Protein AF-A0A534KJU2-F1 (afdb_mo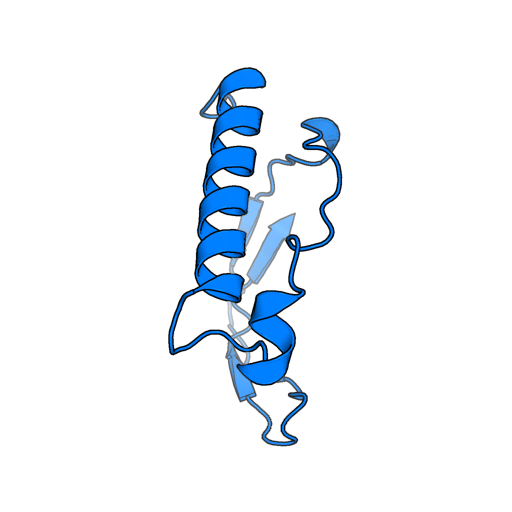nomer_lite)

Foldseek 3Di:
DDPPDDPVRQQVVVVVVQVVVLCCLQPNPPRPDPVVCSVVRPGDDDDRDDCVPVDDWDWDFDPDWDWDWDQDPVRDTDTDTPGGDTD

Radius of gyration: 18.14 Å; chains: 1; bounding box: 39×32×42 Å

pLDDT: mean 90.69, std 10.65, range [37.12, 97.75]

Sequence (87 aa):
MSPKGSTDEYVKEIEAMRREKDYFFKEDAESPIPHRLRHDFKGLAYFPPDPAYRVHAKLIKDPNPQRVVLATSKGVPREMIRYGVFE

Secondary structure (DSSP, 8-state):
---SS-HHHHHHHHHHHHHHHHHHHHH-TT-SS-HHHHTT------PPP-GGG-----EEE-SS--EEEEP-TTS--EEEE--EEE-

Structure (mmCIF, N/CA/C/O backbone):
data_AF-A0A534KJU2-F1
#
_entry.id   AF-A0A534KJU2-F1
#
loop_
_atom_site.group_PDB
_atom_site.id
_atom_site.type_symbol
_atom_site.label_atom_id
_atom_site.label_alt_id
_atom_site.label_comp_id
_atom_site.label_asym_id
_atom_site.label_entity_id
_atom_site.label_seq_id
_atom_site.pdbx_PDB_ins_code
_atom_site.Cartn_x
_atom_site.Cartn_y
_atom_site.Cartn_z
_atom_site.occupancy
_atom_site.B_iso_or_equiv
_atom_site.auth_seq_id
_atom_site.auth_comp_id
_atom_site.auth_asym_id
_atom_site.auth_atom_id
_atom_site.pdbx_PDB_model_num
ATOM 1 N N . MET A 1 1 ? -17.914 13.990 6.932 1.00 39.56 1 MET A N 1
ATOM 2 C CA . MET A 1 1 ? -16.501 14.361 6.705 1.00 39.56 1 MET A CA 1
ATOM 3 C C . MET A 1 1 ? -16.166 13.942 5.288 1.00 39.56 1 MET A C 1
ATOM 5 O O . MET A 1 1 ? -15.969 12.759 5.056 1.00 39.56 1 MET A O 1
ATOM 9 N N . SER A 1 2 ? -16.247 14.875 4.341 1.00 37.12 2 SER A N 1
ATOM 10 C CA . SER A 1 2 ? -15.976 14.624 2.920 1.00 37.12 2 SER A CA 1
ATOM 11 C C . SER A 1 2 ? -14.537 14.131 2.719 1.00 37.12 2 SER A C 1
ATOM 13 O O . SER A 1 2 ? -13.669 14.512 3.515 1.00 37.12 2 SER A O 1
ATOM 15 N N . PRO A 1 3 ? -14.260 13.300 1.698 1.00 52.81 3 PRO A N 1
ATOM 16 C CA . PRO A 1 3 ? -12.903 12.862 1.404 1.00 52.81 3 PRO A CA 1
ATOM 17 C C . PRO A 1 3 ? -12.032 14.104 1.208 1.00 52.81 3 PRO A C 1
ATOM 19 O O . PRO A 1 3 ? -12.367 14.995 0.429 1.00 52.81 3 PRO A O 1
ATOM 22 N N . LYS A 1 4 ? -10.933 14.211 1.962 1.00 61.78 4 LYS A N 1
ATOM 23 C CA . LYS A 1 4 ? -9.899 15.190 1.626 1.00 61.78 4 LYS A CA 1
ATOM 24 C C . LYS A 1 4 ? -9.310 14.738 0.286 1.00 61.78 4 LYS A C 1
ATOM 26 O O . LYS A 1 4 ? -8.705 13.668 0.216 1.00 61.78 4 LYS A O 1
ATOM 31 N N . GLY A 1 5 ? -9.580 15.510 -0.759 1.00 64.62 5 GLY A N 1
ATOM 32 C CA . GLY A 1 5 ? -9.128 15.280 -2.126 1.00 64.62 5 GLY A CA 1
ATOM 33 C C . GLY A 1 5 ? -10.219 14.733 -3.050 1.00 64.62 5 GLY A C 1
ATOM 34 O O . GLY A 1 5 ? -10.828 13.700 -2.755 1.00 64.62 5 GLY A O 1
ATOM 35 N N . SER A 1 6 ? -10.437 15.418 -4.172 1.00 84.00 6 SER A N 1
ATOM 36 C CA . SER A 1 6 ? -11.165 14.917 -5.344 1.00 84.00 6 SER A CA 1
ATOM 37 C C . SER A 1 6 ? -10.574 13.592 -5.850 1.00 84.00 6 SER A C 1
ATOM 39 O O . SER A 1 6 ? -9.437 13.236 -5.532 1.00 84.00 6 SER A O 1
ATOM 41 N N . THR A 1 7 ? -11.336 12.848 -6.655 1.00 86.69 7 THR A N 1
ATOM 42 C CA . THR A 1 7 ? -10.855 11.619 -7.308 1.00 86.69 7 THR A CA 1
ATOM 43 C C . THR A 1 7 ? -9.539 11.846 -8.055 1.00 86.69 7 THR A C 1
ATOM 45 O O . THR A 1 7 ? -8.613 11.051 -7.917 1.00 86.69 7 THR A O 1
ATOM 48 N N . ASP A 1 8 ? -9.421 12.960 -8.774 1.00 89.25 8 ASP A N 1
ATOM 49 C CA . ASP A 1 8 ? -8.225 13.287 -9.552 1.00 89.25 8 ASP A CA 1
ATOM 50 C C . ASP A 1 8 ? -7.009 13.568 -8.664 1.00 89.25 8 ASP A C 1
ATOM 52 O O . ASP A 1 8 ? -5.891 13.173 -8.994 1.00 89.25 8 ASP A O 1
ATOM 56 N N . GLU A 1 9 ? -7.205 14.226 -7.520 1.00 90.75 9 GLU A N 1
ATOM 57 C CA . GLU A 1 9 ? -6.139 14.423 -6.532 1.00 90.75 9 GLU A CA 1
ATOM 58 C C . GLU A 1 9 ? -5.691 13.088 -5.934 1.00 90.75 9 GLU A C 1
ATOM 60 O O . GLU A 1 9 ? -4.493 12.826 -5.873 1.00 90.75 9 GLU A O 1
ATOM 65 N N . TYR A 1 10 ? -6.631 12.200 -5.596 1.00 90.00 10 TYR A N 1
ATOM 66 C CA . TYR A 1 10 ? -6.313 10.852 -5.116 1.00 90.00 10 TYR A CA 1
ATOM 67 C C . TYR A 1 10 ? -5.478 10.057 -6.127 1.00 90.00 10 TYR A C 1
ATOM 69 O O . TYR A 1 10 ? -4.466 9.456 -5.762 1.00 90.00 10 TYR A O 1
ATOM 77 N N . VAL A 1 11 ? -5.871 10.071 -7.404 1.00 93.81 11 VAL A N 1
ATOM 78 C CA . VAL A 1 11 ? -5.122 9.396 -8.472 1.00 93.81 11 VAL A CA 1
ATOM 79 C C . VAL A 1 11 ? -3.705 9.967 -8.567 1.00 93.81 11 VAL A C 1
ATOM 81 O O . VAL A 1 11 ? -2.740 9.203 -8.543 1.00 93.81 11 VAL A O 1
ATOM 84 N N . LYS A 1 12 ? -3.559 11.299 -8.583 1.00 94.69 12 LYS A N 1
ATOM 85 C CA . LYS A 1 12 ? -2.250 11.971 -8.646 1.00 94.69 12 LYS A CA 1
ATOM 86 C C . LYS A 1 12 ? -1.350 11.632 -7.458 1.00 94.69 12 LYS A C 1
ATOM 88 O O . LYS A 1 12 ? -0.162 11.381 -7.658 1.00 94.69 12 LYS A O 1
ATOM 93 N N . GLU A 1 13 ? -1.895 11.610 -6.243 1.00 94.19 13 GLU A N 1
ATOM 94 C CA . GLU A 1 13 ? -1.164 11.237 -5.025 1.00 94.19 13 GLU A CA 1
ATOM 95 C C . GLU A 1 13 ? -0.650 9.795 -5.101 1.00 94.19 13 GLU A C 1
ATOM 97 O O . GLU A 1 13 ? 0.527 9.532 -4.839 1.00 94.19 13 GLU A O 1
ATOM 102 N N . ILE A 1 14 ? -1.509 8.859 -5.517 1.00 96.06 14 ILE A N 1
ATOM 103 C CA . ILE A 1 14 ? -1.139 7.451 -5.676 1.00 96.06 14 ILE A CA 1
ATOM 104 C C . ILE A 1 14 ? -0.051 7.291 -6.737 1.00 96.06 14 ILE A C 1
ATOM 106 O O . ILE A 1 14 ? 0.930 6.587 -6.502 1.00 96.06 14 ILE A O 1
ATOM 110 N N . GLU A 1 15 ? -0.182 7.941 -7.889 1.00 95.94 15 GLU A N 1
ATOM 111 C CA . GLU A 1 15 ? 0.831 7.878 -8.943 1.00 95.94 15 GLU A CA 1
ATOM 112 C C . GLU A 1 15 ? 2.171 8.485 -8.515 1.00 95.94 15 GLU A C 1
ATOM 114 O O . GLU A 1 15 ? 3.221 7.930 -8.838 1.00 95.94 15 GLU A O 1
ATOM 119 N N . ALA A 1 16 ? 2.158 9.596 -7.773 1.00 96.94 16 ALA A N 1
ATOM 120 C CA . ALA A 1 16 ? 3.374 10.204 -7.238 1.00 96.94 16 ALA A CA 1
ATOM 121 C C . ALA A 1 16 ? 4.092 9.262 -6.263 1.00 96.94 16 ALA A C 1
ATOM 123 O O . ALA A 1 16 ? 5.279 8.992 -6.445 1.00 96.94 16 ALA A O 1
ATOM 124 N N . MET A 1 17 ? 3.358 8.686 -5.308 1.00 97.25 17 MET A N 1
ATOM 125 C CA . MET A 1 17 ? 3.899 7.713 -4.354 1.00 97.25 17 MET A CA 1
ATOM 126 C C . MET A 1 17 ? 4.454 6.464 -5.053 1.00 97.25 17 MET A C 1
ATOM 128 O O . MET A 1 17 ? 5.505 5.955 -4.669 1.00 97.25 17 MET A O 1
ATOM 132 N N . ARG A 1 18 ? 3.798 5.981 -6.118 1.00 97.75 18 ARG A N 1
ATOM 133 C CA . ARG A 1 18 ? 4.288 4.841 -6.914 1.00 97.75 18 ARG A CA 1
ATOM 134 C C . ARG A 1 18 ? 5.587 5.160 -7.645 1.00 97.75 18 ARG A C 1
ATOM 136 O O . ARG A 1 18 ? 6.494 4.336 -7.619 1.00 97.75 18 ARG A O 1
ATOM 143 N N . ARG A 1 19 ? 5.708 6.352 -8.244 1.00 97.12 19 ARG A N 1
ATOM 144 C CA . ARG A 1 19 ? 6.954 6.796 -8.895 1.00 97.12 19 ARG A CA 1
ATOM 145 C C . ARG A 1 19 ? 8.109 6.891 -7.903 1.00 97.12 19 ARG A C 1
ATOM 147 O O . ARG A 1 19 ? 9.199 6.416 -8.204 1.00 97.12 19 ARG A O 1
ATOM 154 N N . GLU A 1 20 ? 7.868 7.466 -6.727 1.00 97.38 20 GLU A N 1
ATOM 155 C CA . GLU A 1 20 ? 8.875 7.554 -5.664 1.00 97.38 20 GLU A CA 1
ATOM 156 C C . GLU A 1 20 ? 9.290 6.163 -5.173 1.00 97.38 20 GLU A C 1
ATOM 158 O O . GLU A 1 20 ? 10.477 5.872 -5.038 1.00 97.38 20 GLU A O 1
ATOM 163 N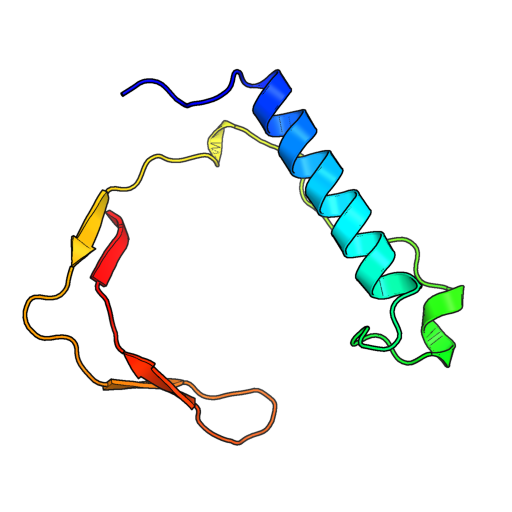 N . LYS A 1 21 ? 8.323 5.262 -4.985 1.00 97.62 21 LYS A N 1
ATOM 164 C CA . LYS A 1 21 ? 8.596 3.883 -4.582 1.00 97.62 21 LYS A CA 1
ATOM 165 C C . LYS A 1 21 ? 9.380 3.115 -5.643 1.00 97.62 21 LYS A C 1
ATOM 167 O O . LYS A 1 21 ? 10.338 2.431 -5.302 1.00 97.62 21 LYS A O 1
ATOM 172 N N . ASP A 1 22 ? 9.020 3.231 -6.916 1.00 97.69 22 ASP A N 1
ATOM 173 C CA . ASP A 1 22 ? 9.769 2.588 -7.998 1.00 97.69 22 ASP A CA 1
ATOM 174 C C . ASP A 1 22 ? 11.192 3.149 -8.099 1.00 97.69 22 ASP A C 1
ATOM 176 O O . ASP A 1 22 ? 12.136 2.380 -8.282 1.00 97.69 22 ASP A O 1
ATOM 180 N N . TYR A 1 23 ? 11.368 4.460 -7.908 1.00 96.19 23 TYR A N 1
ATOM 181 C CA . TYR A 1 23 ? 12.690 5.079 -7.827 1.00 96.19 23 TYR A CA 1
ATOM 182 C C . TYR A 1 23 ? 13.506 4.513 -6.659 1.00 96.19 23 TYR A C 1
ATOM 184 O O . TYR A 1 23 ? 14.632 4.069 -6.874 1.00 96.19 23 TYR A O 1
ATOM 192 N N . PHE A 1 24 ? 12.924 4.433 -5.455 1.00 97.19 24 PHE A N 1
ATOM 193 C CA . PHE A 1 24 ? 13.578 3.825 -4.293 1.00 97.19 24 PHE A CA 1
ATOM 194 C C . PHE A 1 24 ? 14.024 2.391 -4.597 1.00 97.19 24 PHE A C 1
ATOM 196 O O . PHE A 1 24 ? 15.177 2.042 -4.377 1.00 97.19 24 PHE A O 1
ATOM 203 N N . PHE A 1 25 ? 13.152 1.558 -5.174 1.00 96.50 25 PHE A N 1
ATOM 204 C CA . PHE A 1 25 ? 13.489 0.167 -5.501 1.00 96.50 25 PHE A CA 1
ATOM 205 C C . PHE A 1 25 ? 14.571 0.053 -6.585 1.00 96.50 25 PHE A C 1
ATOM 207 O O . PHE A 1 25 ? 15.329 -0.922 -6.588 1.00 96.50 25 PHE A O 1
ATOM 214 N N . LYS A 1 26 ? 14.663 1.022 -7.495 1.00 95.31 26 LYS A N 1
ATOM 215 C CA . LYS A 1 26 ? 15.615 0.985 -8.604 1.00 95.31 26 LYS A CA 1
ATOM 216 C C . LYS A 1 26 ? 16.990 1.542 -8.241 1.00 95.31 26 LYS A C 1
ATOM 218 O O . LYS A 1 26 ? 17.990 0.902 -8.550 1.00 95.31 26 LYS A O 1
ATOM 223 N N . GLU A 1 27 ? 17.035 2.705 -7.603 1.00 93.81 27 GLU A N 1
ATOM 224 C CA . GLU A 1 27 ? 18.260 3.506 -7.487 1.00 93.81 27 GLU A CA 1
ATOM 225 C C . GLU A 1 27 ? 18.826 3.537 -6.059 1.00 93.81 27 GLU A C 1
ATOM 227 O O . GLU A 1 27 ? 20.035 3.676 -5.882 1.00 93.81 27 GLU A O 1
ATOM 232 N N . ASP A 1 28 ? 17.991 3.374 -5.027 1.00 94.50 28 ASP A N 1
ATOM 233 C CA . ASP A 1 28 ? 18.427 3.584 -3.644 1.00 94.50 28 ASP A CA 1
ATOM 234 C C . ASP A 1 28 ? 19.388 2.486 -3.156 1.00 94.50 28 ASP A C 1
ATOM 236 O O . ASP A 1 28 ? 19.220 1.296 -3.448 1.00 94.50 28 ASP A O 1
ATOM 240 N N . ALA A 1 29 ? 20.407 2.862 -2.382 1.00 92.38 29 ALA A N 1
ATOM 241 C CA . ALA A 1 29 ? 21.354 1.920 -1.791 1.00 92.38 29 ALA A CA 1
ATOM 242 C C . ALA A 1 29 ? 20.649 0.901 -0.879 1.00 92.38 29 ALA A C 1
ATOM 244 O O . ALA A 1 29 ? 20.967 -0.291 -0.940 1.00 92.38 29 ALA A O 1
ATOM 245 N N . GLU A 1 30 ? 19.638 1.343 -0.128 1.00 94.31 30 GLU A N 1
ATOM 246 C CA . GLU A 1 30 ? 18.828 0.524 0.779 1.00 94.31 30 GLU A CA 1
ATOM 247 C C . GLU A 1 30 ? 17.724 -0.269 0.063 1.00 94.31 30 GLU A C 1
ATOM 249 O O . GLU A 1 30 ? 16.947 -0.978 0.712 1.00 94.31 30 GLU A O 1
ATOM 254 N N . SER A 1 31 ? 17.652 -0.202 -1.273 1.00 94.56 31 SER A N 1
ATOM 255 C CA . SER A 1 31 ? 16.683 -0.988 -2.032 1.00 94.56 31 SER A CA 1
ATOM 256 C C . SER A 1 31 ? 16.805 -2.485 -1.712 1.00 94.56 31 SER A C 1
ATOM 258 O O . SER A 1 31 ? 17.906 -3.052 -1.774 1.00 94.56 31 SER A O 1
ATOM 260 N N . PRO A 1 32 ? 15.669 -3.168 -1.467 1.00 93.62 32 PRO A N 1
ATOM 261 C CA . PRO A 1 32 ? 15.653 -4.603 -1.218 1.00 93.62 32 PRO A CA 1
ATOM 262 C C . PRO A 1 32 ? 15.959 -5.431 -2.477 1.00 93.62 32 PRO A C 1
ATOM 264 O O . PRO A 1 32 ? 16.170 -6.639 -2.368 1.00 93.62 32 PRO A O 1
ATOM 267 N N . ILE A 1 33 ? 15.970 -4.824 -3.673 1.00 93.88 33 ILE A N 1
ATOM 268 C CA . ILE A 1 33 ? 16.333 -5.511 -4.916 1.00 93.88 33 ILE A CA 1
ATOM 269 C C . ILE A 1 33 ? 17.862 -5.654 -4.970 1.00 93.88 33 ILE A C 1
ATOM 271 O O . ILE A 1 33 ? 18.569 -4.646 -4.882 1.00 93.88 33 ILE A O 1
ATOM 275 N N . PRO A 1 34 ? 18.412 -6.868 -5.168 1.00 93.31 34 PRO A N 1
ATOM 276 C CA . PRO A 1 34 ? 19.848 -7.053 -5.359 1.00 93.31 34 PRO A CA 1
ATOM 277 C C . PRO A 1 34 ? 20.380 -6.200 -6.515 1.00 93.31 34 PRO A C 1
ATOM 279 O O . PRO A 1 34 ? 19.789 -6.209 -7.591 1.00 93.31 34 PRO A O 1
ATOM 282 N N . HIS A 1 35 ? 21.527 -5.535 -6.337 1.00 91.38 35 HIS A N 1
ATOM 283 C CA . HIS A 1 35 ? 22.083 -4.589 -7.319 1.00 91.38 35 HIS A CA 1
ATOM 284 C C . HIS A 1 35 ? 22.131 -5.148 -8.752 1.00 91.38 35 HIS A C 1
ATOM 286 O O . HIS A 1 35 ? 21.747 -4.473 -9.703 1.00 91.38 35 HIS A O 1
ATOM 292 N N . ARG A 1 36 ? 22.519 -6.422 -8.907 1.00 92.56 36 ARG A N 1
ATOM 293 C CA . ARG A 1 36 ? 22.580 -7.115 -10.209 1.00 92.56 36 ARG A CA 1
ATOM 294 C C . ARG A 1 36 ? 21.242 -7.185 -10.958 1.00 92.56 36 ARG A C 1
ATOM 296 O O . ARG A 1 36 ? 21.250 -7.348 -12.166 1.00 92.56 36 ARG A O 1
ATOM 303 N N . LEU A 1 37 ? 20.116 -7.109 -10.245 1.00 93.94 37 LEU A N 1
ATOM 304 C CA . LEU A 1 37 ? 18.764 -7.172 -10.809 1.00 93.94 37 LEU A CA 1
ATOM 305 C C . LEU A 1 37 ? 18.139 -5.781 -11.000 1.00 93.94 37 LEU A C 1
ATOM 307 O O . LEU A 1 37 ? 17.112 -5.667 -11.663 1.00 93.94 37 LEU A O 1
ATOM 311 N N . ARG A 1 38 ? 18.735 -4.717 -10.439 1.00 92.75 38 ARG A N 1
ATOM 312 C CA . ARG A 1 38 ? 18.171 -3.356 -10.501 1.00 92.75 38 ARG A CA 1
ATOM 313 C C . ARG A 1 38 ? 18.169 -2.778 -11.920 1.00 92.75 38 ARG A C 1
ATOM 315 O O . ARG A 1 38 ? 17.247 -2.050 -12.267 1.00 92.75 38 ARG A O 1
ATOM 322 N N . HIS A 1 39 ? 19.137 -3.152 -12.763 1.00 90.31 39 HIS A N 1
ATOM 323 C CA . HIS A 1 39 ? 19.186 -2.729 -14.173 1.00 90.31 39 HIS A CA 1
ATOM 324 C C . HIS A 1 39 ? 17.945 -3.182 -14.969 1.00 90.31 39 HIS A C 1
ATOM 326 O O . HIS A 1 39 ? 17.412 -2.441 -15.801 1.00 90.31 39 HIS A O 1
ATOM 332 N N . ASP A 1 40 ? 17.451 -4.385 -14.675 1.00 94.38 40 ASP A N 1
ATOM 333 C CA . ASP A 1 40 ? 16.315 -4.977 -15.381 1.00 94.38 40 ASP A CA 1
ATOM 334 C C . ASP A 1 40 ? 14.969 -4.611 -14.740 1.00 94.38 40 ASP A C 1
ATOM 336 O O . ASP A 1 40 ? 13.916 -4.872 -15.321 1.00 94.38 40 ASP A O 1
ATOM 340 N N . PHE A 1 41 ? 14.983 -3.961 -13.573 1.00 96.06 41 PHE A N 1
ATOM 341 C CA . PHE A 1 41 ? 13.781 -3.543 -12.865 1.00 96.06 41 PHE A CA 1
ATOM 342 C C . PHE A 1 41 ?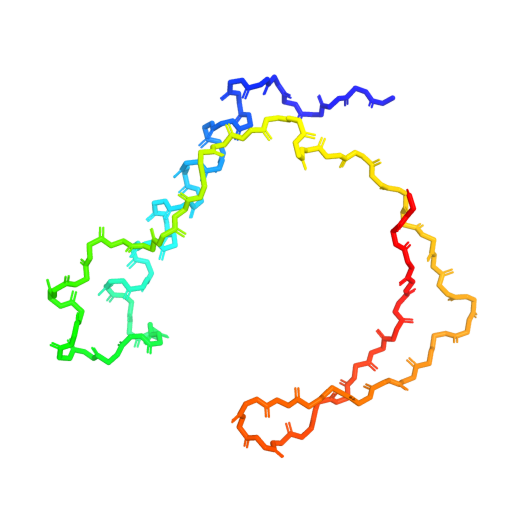 13.029 -2.445 -13.635 1.00 96.06 41 PHE A C 1
ATOM 344 O O . PHE A 1 41 ? 13.576 -1.384 -13.949 1.00 96.06 41 PHE A O 1
ATOM 351 N N . LYS A 1 42 ? 11.752 -2.704 -13.943 1.00 94.69 42 LYS A N 1
ATOM 352 C CA . LYS A 1 42 ? 10.877 -1.799 -14.716 1.00 94.69 42 LYS A CA 1
ATOM 353 C C . LYS A 1 42 ? 9.798 -1.103 -13.878 1.00 94.69 42 LYS A C 1
ATOM 355 O O . LYS A 1 42 ? 9.028 -0.332 -14.439 1.00 94.69 42 LYS A O 1
ATOM 360 N N . GLY A 1 43 ? 9.755 -1.360 -12.572 1.00 94.94 43 GLY A N 1
ATOM 361 C CA . GLY A 1 43 ? 8.701 -0.900 -11.663 1.00 94.94 43 GLY A CA 1
ATOM 362 C C . GLY A 1 43 ? 7.981 -2.065 -10.983 1.00 94.94 43 GLY A C 1
ATOM 363 O O . GLY A 1 43 ? 8.087 -3.219 -11.414 1.00 94.94 43 GLY A O 1
ATOM 364 N N . LEU A 1 44 ? 7.280 -1.781 -9.884 1.00 96.94 44 LEU A N 1
ATOM 365 C CA . LEU A 1 44 ? 6.455 -2.779 -9.199 1.00 96.94 44 LEU A CA 1
ATOM 366 C C . LEU A 1 44 ? 5.141 -3.030 -9.957 1.00 96.94 44 LEU A C 1
ATOM 368 O O . LEU A 1 44 ? 4.662 -2.204 -10.730 1.00 96.94 44 LEU A O 1
ATOM 372 N N . ALA A 1 45 ? 4.523 -4.183 -9.701 1.00 97.06 45 ALA A N 1
ATOM 373 C CA . ALA A 1 45 ? 3.184 -4.470 -10.200 1.00 97.06 45 ALA A CA 1
ATOM 374 C C . ALA A 1 45 ? 2.138 -3.708 -9.369 1.00 97.06 45 ALA A C 1
ATOM 376 O O . ALA A 1 45 ? 2.021 -3.923 -8.160 1.00 97.06 45 ALA A O 1
ATOM 377 N N . TYR A 1 46 ? 1.362 -2.840 -10.020 1.00 96.88 46 TYR A N 1
ATOM 378 C CA . TYR A 1 46 ? 0.310 -2.049 -9.384 1.00 96.88 46 TYR A CA 1
ATOM 379 C C . TYR A 1 46 ? -1.056 -2.324 -10.013 1.00 96.88 46 TYR A C 1
ATOM 381 O O . TYR A 1 46 ? -1.177 -2.444 -11.229 1.00 96.88 46 TYR A O 1
ATOM 389 N N . PHE A 1 47 ? -2.103 -2.328 -9.188 1.00 96.06 47 PHE A N 1
ATOM 390 C CA . PHE A 1 47 ? -3.476 -2.189 -9.675 1.00 96.06 47 PHE A CA 1
ATOM 391 C C . PHE A 1 47 ? -3.739 -0.742 -10.130 1.00 96.06 47 PHE A C 1
ATOM 393 O O . PHE A 1 47 ? -3.149 0.187 -9.559 1.00 96.06 47 PHE A O 1
ATOM 400 N N . PRO A 1 48 ? -4.629 -0.499 -11.108 1.00 94.69 48 PRO A N 1
ATOM 401 C CA . PRO A 1 48 ? -5.093 0.852 -11.416 1.00 94.69 48 PRO A CA 1
ATOM 402 C C . PRO A 1 48 ? -5.634 1.550 -10.156 1.00 94.69 48 PRO A C 1
ATOM 404 O O . PRO A 1 48 ? -6.222 0.878 -9.305 1.00 94.69 48 PRO A O 1
ATOM 407 N N . PRO A 1 49 ? -5.409 2.863 -9.972 1.00 93.56 49 PRO A N 1
ATOM 408 C CA . PRO A 1 49 ? -6.042 3.596 -8.883 1.00 93.56 49 PRO A CA 1
ATOM 409 C C . PRO A 1 49 ? -7.564 3.539 -9.044 1.00 93.56 49 PRO A C 1
ATOM 411 O O . PRO A 1 49 ? -8.098 3.999 -10.050 1.00 93.56 49 PRO A O 1
ATOM 414 N N . ASP A 1 50 ? -8.249 2.974 -8.055 1.00 92.38 50 ASP A N 1
ATOM 415 C CA . ASP A 1 50 ? -9.701 2.838 -8.067 1.00 92.38 50 ASP A CA 1
ATOM 416 C C . ASP A 1 50 ? -10.281 3.432 -6.770 1.00 92.38 50 ASP A C 1
ATOM 418 O O . ASP A 1 50 ? -10.077 2.875 -5.682 1.00 92.38 50 ASP A O 1
ATOM 422 N N . PRO A 1 51 ? -10.991 4.574 -6.859 1.00 89.62 51 PRO A N 1
ATOM 423 C CA . PRO A 1 51 ? -11.623 5.219 -5.712 1.00 89.62 51 PRO A CA 1
ATOM 424 C C . PRO A 1 51 ? -12.630 4.333 -4.976 1.00 89.62 51 PRO A C 1
ATOM 426 O O . PRO A 1 51 ? -12.870 4.578 -3.795 1.00 89.62 51 PRO A O 1
ATOM 429 N N . ALA A 1 52 ? -13.192 3.301 -5.616 1.00 91.56 52 ALA A N 1
ATOM 430 C CA . ALA A 1 52 ? -14.110 2.366 -4.965 1.00 91.56 52 ALA A CA 1
ATOM 431 C C . ALA A 1 52 ? -13.440 1.591 -3.817 1.00 91.56 52 ALA A C 1
ATOM 433 O O . ALA A 1 52 ? -14.107 1.204 -2.860 1.00 91.56 52 ALA A O 1
ATOM 434 N N . TYR A 1 53 ? -12.114 1.426 -3.867 1.00 91.88 53 TYR A N 1
ATOM 435 C CA . TYR A 1 53 ? -11.330 0.803 -2.797 1.00 91.88 53 TYR A CA 1
ATOM 436 C C . TYR A 1 53 ? -10.799 1.815 -1.768 1.00 91.88 53 TYR A C 1
ATOM 438 O O . TYR A 1 53 ? -10.184 1.423 -0.773 1.00 91.88 53 TYR A O 1
ATOM 446 N N . ARG A 1 54 ? -11.051 3.119 -1.954 1.00 91.00 54 ARG A N 1
ATOM 447 C CA . ARG A 1 54 ? -10.729 4.171 -0.977 1.00 91.00 54 ARG A CA 1
ATOM 448 C C . ARG A 1 54 ? -11.863 4.296 0.041 1.00 91.00 54 ARG A C 1
ATOM 450 O O . ARG A 1 54 ? -12.667 5.225 0.000 1.00 91.00 54 ARG A O 1
ATOM 457 N N . VAL A 1 55 ? -11.919 3.347 0.969 1.00 91.88 55 VAL A N 1
ATOM 458 C CA . VAL A 1 55 ? -12.963 3.300 2.000 1.00 91.88 55 VAL A CA 1
ATOM 459 C C . VAL A 1 55 ? -12.619 4.162 3.215 1.00 91.88 55 VAL A C 1
ATOM 461 O O . VAL A 1 55 ? -11.461 4.280 3.620 1.00 91.88 55 VAL A O 1
ATOM 464 N N . HIS A 1 56 ? -13.643 4.755 3.823 1.00 92.12 56 HIS A N 1
ATOM 465 C CA . HIS A 1 56 ? -13.528 5.371 5.139 1.00 92.12 56 HIS A CA 1
ATOM 466 C C . HIS A 1 56 ? -13.786 4.308 6.203 1.00 92.12 56 HIS A C 1
ATOM 468 O O . HIS A 1 56 ? -14.901 3.807 6.289 1.00 92.12 56 HIS A O 1
ATOM 474 N N . ALA A 1 57 ? -12.776 4.011 7.017 1.00 94.31 57 ALA A N 1
ATOM 475 C CA . ALA A 1 57 ? -12.913 3.129 8.168 1.00 94.31 57 ALA A CA 1
ATOM 476 C C . ALA A 1 57 ? -12.672 3.902 9.468 1.00 94.31 57 ALA A C 1
ATOM 478 O O . ALA A 1 57 ? -11.808 4.784 9.552 1.00 94.31 57 ALA A O 1
ATOM 479 N N . LYS A 1 58 ? -13.436 3.569 10.500 1.00 96.50 58 LYS A N 1
ATOM 480 C CA . LYS A 1 58 ? -13.279 4.070 11.857 1.00 96.50 58 LYS A CA 1
ATOM 481 C C . LYS A 1 58 ? -12.266 3.204 12.592 1.00 96.50 58 LYS A C 1
ATOM 483 O O . LYS A 1 58 ? -12.399 1.990 12.670 1.00 96.50 58 LYS A O 1
ATOM 488 N N . LEU A 1 59 ? -11.267 3.845 13.192 1.00 96.19 59 LEU A N 1
ATOM 489 C CA . LEU A 1 59 ? -10.351 3.160 14.096 1.00 96.19 59 LEU A CA 1
ATOM 490 C C . LEU A 1 59 ? -10.992 3.010 15.480 1.00 96.19 59 LEU A C 1
ATOM 492 O O . LEU A 1 59 ? -11.200 3.999 16.187 1.00 96.19 59 LEU A O 1
ATOM 496 N N . ILE A 1 60 ? -11.255 1.771 15.877 1.00 96.38 60 ILE A N 1
ATOM 497 C CA . ILE A 1 60 ? -11.709 1.400 17.217 1.00 96.38 60 ILE A CA 1
ATOM 498 C C . ILE A 1 60 ? -10.495 0.881 17.978 1.00 96.38 60 ILE A C 1
ATOM 500 O O . ILE A 1 60 ? -9.969 -0.190 17.675 1.00 96.38 60 ILE A O 1
ATOM 504 N N . LYS A 1 61 ? -10.015 1.667 18.944 1.00 95.50 61 LYS A N 1
ATOM 505 C CA . LYS A 1 61 ? -8.871 1.279 19.776 1.00 95.50 61 LYS A CA 1
ATOM 506 C C . LYS A 1 61 ? -9.258 0.130 20.699 1.00 95.50 61 LYS A C 1
ATOM 508 O O . LYS A 1 61 ? -10.359 0.123 21.244 1.00 95.50 61 LYS A O 1
ATOM 513 N N . ASP A 1 62 ? -8.333 -0.799 2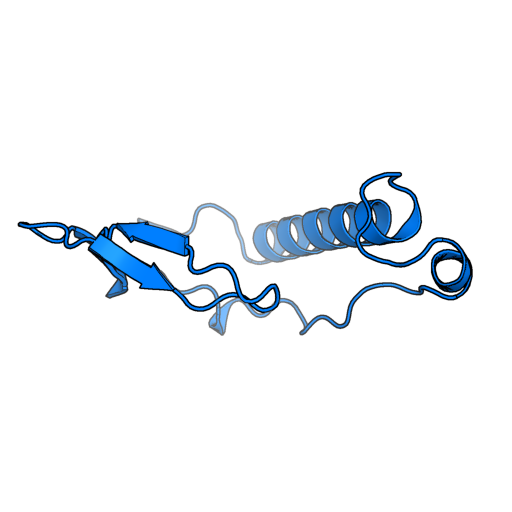0.892 1.00 93.12 62 ASP A N 1
ATOM 514 C CA . ASP A 1 62 ? -8.502 -1.870 21.867 1.00 93.12 62 ASP A CA 1
ATOM 515 C C . ASP A 1 62 ? -8.390 -1.275 23.286 1.00 93.12 62 ASP A C 1
ATOM 517 O O . ASP A 1 62 ? -7.392 -0.605 23.576 1.00 93.12 62 ASP A O 1
ATOM 521 N N . PRO A 1 63 ? -9.390 -1.452 24.173 1.00 90.94 63 PRO A N 1
ATOM 522 C CA . PRO A 1 63 ? -9.311 -0.951 25.545 1.00 90.94 63 PRO A CA 1
ATOM 523 C C . PRO A 1 63 ? -8.197 -1.619 26.362 1.00 90.94 63 PRO A C 1
ATOM 525 O O . PRO A 1 63 ? -7.768 -1.050 27.365 1.00 90.94 63 PRO A O 1
ATOM 528 N N . ASN A 1 64 ? -7.708 -2.793 25.948 1.00 90.94 64 ASN A N 1
ATOM 529 C CA . ASN A 1 64 ? -6.581 -3.467 26.585 1.00 90.94 64 ASN A CA 1
ATOM 530 C C . ASN A 1 64 ? -5.616 -4.044 25.531 1.00 90.94 64 ASN A C 1
ATOM 532 O O . ASN A 1 64 ? -5.639 -5.254 25.280 1.00 90.94 64 ASN A O 1
ATOM 536 N N . PRO A 1 65 ? -4.762 -3.200 24.917 1.00 87.69 65 PRO A N 1
ATOM 537 C CA . PRO A 1 65 ? -3.910 -3.602 23.803 1.00 87.69 65 PRO A CA 1
ATOM 538 C C . PRO A 1 65 ? -3.000 -4.782 24.163 1.00 87.69 65 PRO A C 1
ATOM 540 O O . PRO A 1 65 ? -2.078 -4.662 24.971 1.00 87.69 65 PRO A O 1
ATOM 543 N N . GLN A 1 66 ? -3.247 -5.933 23.538 1.00 89.00 66 GLN A N 1
ATOM 544 C CA . GLN A 1 66 ? -2.452 -7.141 23.759 1.00 89.00 66 GLN A CA 1
ATOM 545 C C . GLN A 1 66 ? -1.187 -7.138 22.903 1.00 89.00 66 GLN A C 1
ATOM 547 O O . GLN A 1 66 ? -1.192 -6.682 21.753 1.00 89.00 66 GLN A O 1
ATOM 552 N N . ARG A 1 67 ? -0.103 -7.705 23.443 1.00 92.62 67 ARG A N 1
ATOM 553 C CA . ARG A 1 67 ? 1.073 -8.032 22.634 1.00 92.62 67 ARG A CA 1
ATOM 554 C C . ARG A 1 67 ? 0.755 -9.234 21.756 1.00 92.62 67 ARG A C 1
ATOM 556 O O . ARG A 1 67 ? 0.230 -10.237 22.227 1.00 92.62 67 ARG A O 1
ATOM 563 N N . VAL A 1 68 ? 1.096 -9.127 20.482 1.00 92.50 68 VAL A N 1
ATOM 564 C CA . VAL A 1 68 ? 0.987 -10.199 19.499 1.00 92.50 68 VAL A CA 1
ATOM 565 C C . VAL A 1 68 ? 2.354 -10.435 18.883 1.00 92.50 68 VAL A C 1
ATOM 567 O O . VAL A 1 68 ? 3.095 -9.495 18.595 1.00 92.50 68 VAL A O 1
ATOM 570 N N . VAL A 1 69 ? 2.698 -11.703 18.695 1.00 92.62 69 VAL A N 1
ATOM 571 C CA . VAL A 1 69 ? 3.948 -12.098 18.055 1.00 92.62 69 VAL A CA 1
ATOM 572 C C . VAL A 1 69 ? 3.648 -12.392 16.594 1.00 92.62 69 VAL A C 1
ATOM 574 O O . VAL A 1 69 ? 2.887 -13.308 16.287 1.00 92.62 69 VAL A O 1
ATOM 577 N N . LEU A 1 70 ? 4.233 -11.612 15.689 1.00 92.62 70 LEU A N 1
ATOM 578 C CA . LEU A 1 70 ? 4.117 -11.852 14.256 1.00 92.62 70 LEU A CA 1
ATOM 579 C C . LEU A 1 70 ? 5.320 -12.649 13.762 1.00 92.62 70 LEU A C 1
ATOM 581 O O . LEU A 1 70 ? 6.472 -12.268 13.987 1.00 92.62 70 LEU A O 1
ATOM 585 N N . ALA A 1 71 ? 5.047 -13.744 13.055 1.00 89.75 71 ALA A N 1
ATOM 586 C CA . ALA A 1 71 ? 6.071 -14.459 12.311 1.00 89.75 71 ALA A CA 1
ATOM 587 C C . ALA A 1 71 ? 6.633 -13.554 11.204 1.00 89.75 71 ALA A C 1
ATOM 589 O O . ALA A 1 71 ? 5.888 -12.842 10.529 1.00 89.75 71 ALA A O 1
ATOM 590 N N . THR A 1 72 ? 7.952 -13.585 11.010 1.00 88.06 72 THR A N 1
ATOM 591 C CA . THR A 1 72 ? 8.617 -12.841 9.934 1.00 88.06 72 THR A CA 1
ATOM 592 C C . THR A 1 72 ? 9.316 -13.802 8.982 1.00 88.06 72 THR A C 1
ATOM 594 O O . THR A 1 72 ? 9.724 -14.897 9.369 1.00 88.06 72 THR A O 1
ATOM 597 N N . SER A 1 73 ? 9.508 -13.381 7.732 1.00 84.00 73 SER A N 1
ATOM 598 C CA . SER A 1 73 ? 10.230 -14.162 6.719 1.00 84.00 73 SER A CA 1
ATOM 599 C C . SER A 1 73 ? 11.705 -14.412 7.062 1.00 84.00 73 SER A C 1
ATOM 601 O O . SER A 1 73 ? 12.316 -15.302 6.482 1.00 84.00 73 SER A O 1
ATOM 603 N N . LYS A 1 74 ? 12.278 -13.665 8.018 1.00 83.25 74 LYS A N 1
ATOM 604 C CA . LYS A 1 74 ? 13.641 -13.875 8.537 1.00 83.25 74 LYS A CA 1
ATOM 605 C C . LYS A 1 74 ? 13.689 -14.840 9.731 1.00 83.25 74 LYS A C 1
ATOM 607 O O . LYS A 1 74 ? 14.744 -14.992 10.334 1.00 83.25 74 LYS A O 1
ATOM 612 N N . GLY A 1 75 ? 12.561 -15.444 10.117 1.00 83.38 75 GLY A N 1
ATOM 613 C CA . GLY A 1 75 ? 12.472 -16.403 11.225 1.00 83.38 75 GLY A CA 1
ATOM 614 C C . GLY A 1 75 ? 12.563 -15.787 12.625 1.00 83.38 75 GLY A C 1
ATOM 615 O O . GLY A 1 75 ? 12.333 -16.486 13.604 1.00 83.38 75 GLY A O 1
ATOM 616 N N . VAL A 1 76 ? 12.848 -14.486 12.736 1.00 87.06 76 VAL A N 1
ATOM 617 C CA . VAL A 1 76 ? 12.864 -13.752 14.007 1.00 87.06 76 VAL A CA 1
ATOM 618 C C . VAL A 1 76 ? 11.459 -13.209 14.270 1.00 87.06 76 VAL A C 1
ATOM 620 O O . VAL A 1 76 ? 11.009 -12.343 13.513 1.00 87.06 76 VAL A O 1
ATOM 623 N N . PRO A 1 77 ? 10.732 -13.693 15.289 1.00 88.00 77 PRO A N 1
ATOM 624 C CA . PRO A 1 77 ? 9.399 -13.189 15.582 1.00 88.00 77 PRO A CA 1
ATOM 625 C C . PRO A 1 77 ? 9.453 -11.721 16.012 1.00 88.00 77 PRO A C 1
ATOM 627 O O . PRO A 1 77 ? 10.378 -11.301 16.707 1.00 88.00 77 PRO A O 1
ATOM 630 N N . ARG A 1 78 ? 8.460 -10.928 15.599 1.00 92.44 78 ARG A N 1
ATOM 631 C CA . ARG A 1 78 ? 8.352 -9.518 15.984 1.00 92.44 78 ARG A CA 1
ATOM 632 C C . ARG A 1 78 ? 7.207 -9.329 16.964 1.00 92.44 78 ARG A C 1
ATOM 634 O O . ARG A 1 78 ? 6.054 -9.579 16.619 1.00 92.44 78 ARG A O 1
ATOM 641 N N . GLU A 1 79 ? 7.523 -8.837 18.156 1.00 93.50 79 GLU A N 1
ATOM 642 C CA . GLU A 1 79 ? 6.509 -8.368 19.098 1.00 93.50 79 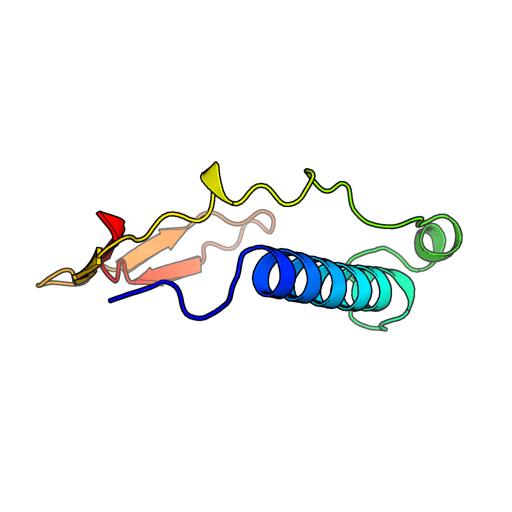GLU A CA 1
ATOM 643 C C . GLU A 1 79 ? 5.882 -7.068 18.584 1.00 93.50 79 GLU A C 1
ATOM 645 O O . GLU A 1 79 ? 6.573 -6.097 18.263 1.00 93.50 79 GLU A O 1
ATOM 650 N N . MET A 1 80 ? 4.557 -7.055 18.488 1.00 94.44 80 MET A N 1
ATOM 651 C CA . MET A 1 80 ? 3.754 -5.889 18.136 1.00 94.44 80 MET A CA 1
ATOM 652 C C . MET A 1 80 ? 2.593 -5.745 19.116 1.00 94.44 80 MET A C 1
ATOM 654 O O . MET A 1 80 ? 2.262 -6.671 19.849 1.00 94.44 80 MET A O 1
ATOM 658 N N . ILE A 1 81 ? 1.961 -4.576 19.134 1.00 94.50 81 ILE A N 1
ATOM 659 C CA . ILE A 1 81 ? 0.771 -4.322 19.948 1.00 94.50 81 ILE A CA 1
ATOM 660 C C . ILE A 1 81 ? -0.443 -4.326 19.025 1.00 94.50 81 ILE A C 1
ATOM 662 O O . ILE A 1 81 ? -0.469 -3.598 18.029 1.00 94.50 81 ILE A O 1
ATOM 666 N N . ARG A 1 82 ? -1.468 -5.111 19.366 1.00 94.06 82 ARG A N 1
ATOM 667 C CA . ARG A 1 82 ? -2.778 -5.011 18.722 1.00 94.06 82 ARG A CA 1
ATOM 668 C C . ARG A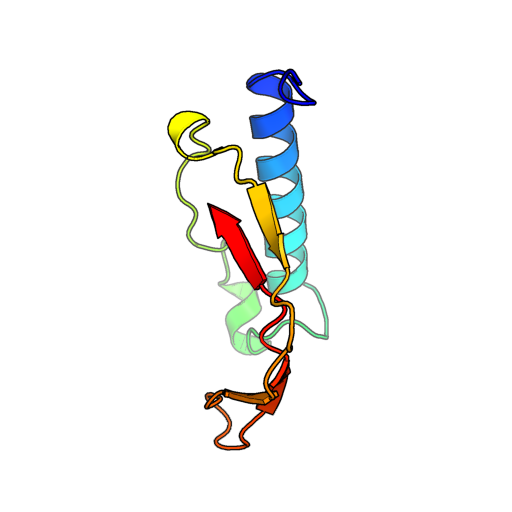 1 82 ? -3.431 -3.702 19.163 1.00 94.06 82 ARG A C 1
ATOM 670 O O . ARG A 1 82 ? -4.023 -3.623 20.230 1.00 94.06 82 ARG A O 1
ATOM 677 N N . TYR A 1 83 ? -3.275 -2.661 18.349 1.00 94.50 83 TYR A N 1
ATOM 678 C CA . TYR A 1 83 ? -3.731 -1.313 18.699 1.00 94.50 83 TYR A CA 1
ATOM 679 C C . TYR A 1 83 ? -5.257 -1.154 18.647 1.00 94.50 83 TYR A C 1
ATOM 681 O O . TYR A 1 83 ? -5.835 -0.369 19.395 1.00 94.50 83 TYR A O 1
ATOM 689 N N . GLY A 1 84 ? -5.912 -1.875 17.741 1.00 94.62 84 GLY A N 1
ATOM 690 C CA . GLY A 1 84 ? -7.338 -1.739 17.493 1.00 94.62 84 GLY A CA 1
ATOM 691 C C . GLY A 1 84 ? -7.760 -2.436 16.210 1.00 94.62 84 GLY A C 1
ATOM 692 O O . GLY A 1 84 ? -6.995 -3.210 15.628 1.00 94.62 84 GLY A O 1
ATOM 693 N N . VAL A 1 85 ? -8.980 -2.144 15.780 1.00 95.19 85 VAL A N 1
ATOM 694 C CA . VAL A 1 85 ? -9.565 -2.630 14.528 1.00 95.19 85 VAL A CA 1
ATOM 695 C C . VAL A 1 85 ? -10.079 -1.457 13.701 1.00 95.19 85 VAL A C 1
ATOM 697 O O . VAL A 1 85 ? -10.445 -0.416 14.249 1.00 95.19 85 VAL A O 1
ATOM 700 N N . PHE A 1 86 ? -10.078 -1.628 12.383 1.00 95.81 86 PHE A N 1
ATOM 701 C CA . PHE A 1 86 ? -10.756 -0.728 11.458 1.00 95.81 86 PHE A CA 1
ATOM 702 C C . PHE A 1 86 ? -12.123 -1.330 11.122 1.00 95.81 86 PHE A C 1
ATOM 704 O O . PHE A 1 86 ? -12.175 -2.491 10.717 1.00 95.81 86 PHE A O 1
ATOM 711 N N . GLU A 1 87 ? -13.189 -0.555 11.321 1.00 91.12 87 GLU A N 1
ATOM 712 C CA . GLU A 1 87 ? -14.584 -0.889 10.983 1.00 91.12 87 GLU A CA 1
ATOM 713 C C . GLU A 1 87 ? -15.159 0.118 9.986 1.00 91.12 87 GLU A C 1
ATOM 715 O O . GLU A 1 87 ? -14.915 1.334 10.176 1.00 91.12 87 GLU A O 1
#